Protein AF-A0A7Y2HSS9-F1 (afdb_monomer_lite)

Radius of gyration: 22.33 Å; chains: 1; bounding box: 52×32×42 Å

Secondary structure (DSSP, 8-state):
-----TT--SPPPPPHHHHHHHHHHHH-----HHHHHHHHHHHHHHHHHHHHHTT-HHHHTT-S-SSTT--

pLDDT: mean 92.55, std 10.62, range [45.0, 98.81]

Structure (mmCIF, N/CA/C/O backbone):
data_AF-A0A7Y2HSS9-F1
#
_entry.id   AF-A0A7Y2HSS9-F1
#
loop_
_atom_site.group_PDB
_atom_site.id
_atom_site.type_symbol
_atom_site.label_atom_id
_atom_site.label_alt_id
_atom_site.label_comp_id
_atom_site.label_asym_id
_atom_site.label_entity_id
_atom_site.label_seq_id
_atom_site.pdbx_PDB_ins_code
_atom_site.Cartn_x
_atom_site.Cartn_y
_atom_site.Cartn_z
_atom_site.occupancy
_atom_site.B_iso_or_equiv
_atom_site.auth_seq_id
_atom_site.auth_comp_id
_atom_site.auth_asym_id
_atom_site.auth_atom_id
_atom_site.pdbx_PDB_model_num
ATOM 1 N N . MET A 1 1 ? 25.295 -16.196 -19.439 1.00 45.00 1 MET A N 1
ATOM 2 C CA . MET A 1 1 ? 26.143 -15.794 -18.295 1.00 45.00 1 MET A CA 1
ATOM 3 C C . MET A 1 1 ? 26.908 -14.556 -18.718 1.00 45.00 1 MET A C 1
ATOM 5 O O . MET A 1 1 ? 27.682 -14.638 -19.664 1.00 45.00 1 MET A O 1
ATOM 9 N N . SER A 1 2 ? 26.601 -13.407 -18.123 1.00 61.72 2 SER A N 1
ATOM 10 C CA . SER A 1 2 ? 27.272 -12.140 -18.412 1.00 61.72 2 SER A CA 1
ATOM 11 C C . SER A 1 2 ? 28.724 -12.204 -17.929 1.00 61.72 2 SER A C 1
ATOM 13 O O . SER A 1 2 ? 28.991 -12.475 -16.761 1.00 61.72 2 SER A O 1
ATOM 15 N N . ASN A 1 3 ? 29.674 -11.980 -18.839 1.00 67.38 3 ASN A N 1
ATOM 16 C CA . ASN A 1 3 ? 31.067 -11.732 -18.476 1.00 67.38 3 ASN A CA 1
ATOM 17 C C . ASN A 1 3 ? 31.156 -10.302 -17.938 1.00 67.38 3 ASN A C 1
ATOM 19 O O . ASN A 1 3 ? 31.274 -9.351 -18.708 1.00 67.38 3 ASN A O 1
ATOM 23 N N . VAL A 1 4 ? 31.035 -10.152 -16.621 1.00 70.81 4 VAL A N 1
ATOM 24 C CA . VAL A 1 4 ? 31.256 -8.869 -15.950 1.00 70.81 4 VAL A CA 1
ATOM 25 C C . VAL A 1 4 ? 32.756 -8.579 -15.972 1.00 70.81 4 VAL A C 1
ATOM 27 O O . VAL A 1 4 ? 33.539 -9.277 -15.328 1.00 70.81 4 VAL A O 1
ATOM 30 N N . ASP A 1 5 ? 33.166 -7.558 -16.724 1.00 78.44 5 ASP A N 1
ATOM 31 C CA . ASP A 1 5 ? 34.533 -7.045 -16.662 1.00 78.44 5 ASP A CA 1
ATOM 32 C C . ASP A 1 5 ? 34.724 -6.272 -15.352 1.00 78.44 5 ASP A C 1
ATOM 34 O O . ASP A 1 5 ? 34.351 -5.105 -15.231 1.00 78.44 5 ASP A O 1
ATOM 38 N N . ILE A 1 6 ? 35.329 -6.938 -14.368 1.00 77.00 6 ILE A N 1
ATOM 39 C CA . ILE A 1 6 ? 35.603 -6.389 -13.033 1.00 77.00 6 ILE A CA 1
ATOM 40 C C . ILE A 1 6 ? 36.552 -5.177 -13.041 1.00 77.00 6 ILE A C 1
ATOM 42 O O . ILE A 1 6 ? 36.741 -4.553 -12.000 1.00 77.00 6 ILE A O 1
ATOM 46 N N . ARG A 1 7 ? 37.191 -4.859 -14.177 1.00 83.69 7 ARG A N 1
ATOM 47 C CA . ARG A 1 7 ? 38.081 -3.696 -14.338 1.00 83.69 7 ARG A CA 1
ATOM 48 C C . ARG A 1 7 ? 37.406 -2.524 -15.048 1.00 83.69 7 ARG A C 1
AT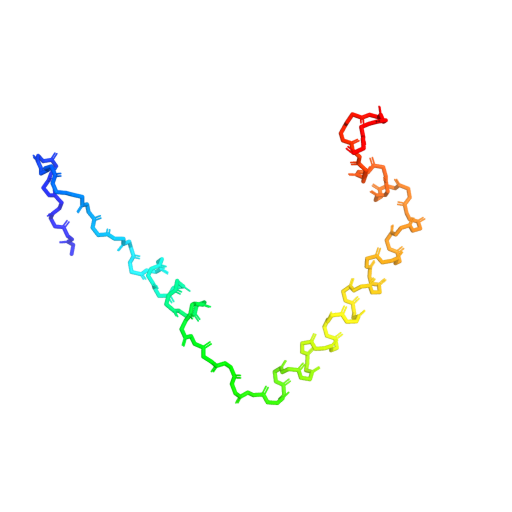OM 50 O O . ARG A 1 7 ? 38.028 -1.475 -15.206 1.00 83.69 7 ARG A O 1
ATOM 57 N N . SER A 1 8 ? 36.156 -2.684 -15.472 1.00 83.00 8 SER A N 1
ATOM 58 C CA . SER A 1 8 ? 35.403 -1.633 -16.143 1.00 83.00 8 SER A CA 1
ATOM 59 C C . SER A 1 8 ? 34.926 -0.569 -15.151 1.00 83.00 8 SER A C 1
ATOM 61 O O . SER A 1 8 ? 34.317 -0.879 -14.131 1.00 83.00 8 SER A O 1
ATOM 63 N N 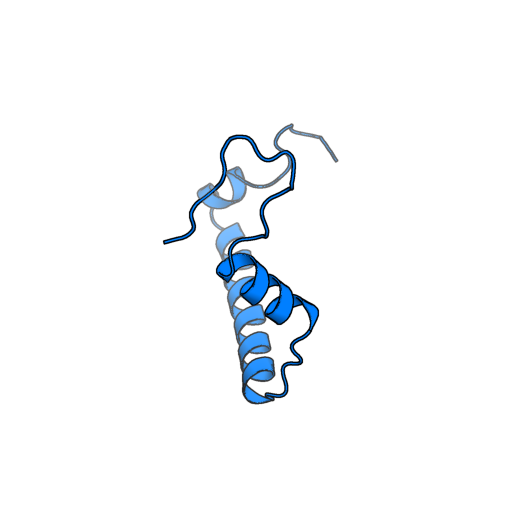. ALA A 1 9 ? 35.147 0.705 -15.482 1.00 86.75 9 ALA A N 1
ATOM 64 C CA . ALA A 1 9 ? 34.542 1.841 -14.779 1.00 86.75 9 ALA A CA 1
ATOM 65 C C . ALA A 1 9 ? 33.123 2.166 -15.293 1.00 86.75 9 ALA A C 1
ATOM 67 O O . ALA A 1 9 ? 32.480 3.096 -14.802 1.00 86.75 9 ALA A O 1
ATOM 68 N N . LYS A 1 10 ? 32.630 1.433 -16.304 1.00 86.12 10 LYS A N 1
ATOM 69 C CA . LYS A 1 10 ? 31.265 1.592 -16.810 1.00 86.12 10 LYS A CA 1
ATOM 70 C C . LYS A 1 10 ? 30.296 1.030 -15.774 1.00 86.12 10 LYS A C 1
ATOM 72 O O . LYS A 1 10 ? 30.406 -0.131 -15.386 1.00 86.12 10 LYS A O 1
ATOM 77 N N . ARG A 1 11 ? 29.324 1.845 -15.362 1.00 84.69 11 ARG A N 1
ATOM 78 C CA . ARG A 1 11 ? 28.224 1.399 -14.503 1.00 84.69 11 ARG A CA 1
ATOM 79 C C . ARG A 1 11 ? 27.492 0.232 -15.178 1.00 84.69 11 ARG A C 1
ATOM 81 O O . ARG A 1 11 ? 27.166 0.327 -16.360 1.00 84.69 11 ARG A O 1
ATOM 88 N N . ALA A 1 12 ? 27.262 -0.842 -14.428 1.00 87.75 12 ALA A N 1
ATOM 89 C CA . ALA A 1 12 ? 26.428 -1.945 -14.885 1.00 87.75 12 ALA A CA 1
ATOM 90 C C . ALA A 1 12 ? 24.977 -1.478 -15.051 1.00 87.75 12 ALA A C 1
ATOM 92 O O . ALA A 1 12 ? 24.499 -0.635 -14.285 1.00 87.75 12 ALA A O 1
ATOM 93 N N . ASP A 1 13 ? 24.298 -2.034 -16.046 1.00 91.94 13 ASP A N 1
ATOM 94 C CA . ASP A 1 13 ? 22.866 -1.827 -16.212 1.00 91.94 13 ASP A CA 1
ATOM 95 C C . ASP A 1 13 ? 22.105 -2.464 -15.034 1.00 91.94 13 ASP A C 1
ATOM 97 O O . ASP A 1 13 ? 22.640 -3.317 -14.318 1.00 91.94 13 ASP A O 1
ATOM 101 N N . TRP A 1 14 ? 20.873 -2.014 -14.797 1.00 95.94 14 TRP A N 1
ATOM 102 C CA . TRP A 1 14 ? 20.024 -2.587 -13.753 1.00 95.94 14 TRP A CA 1
ATOM 103 C C . TRP A 1 14 ? 19.605 -4.015 -14.106 1.00 95.94 14 TRP A C 1
ATOM 105 O O . TRP A 1 14 ? 19.450 -4.354 -15.280 1.00 95.94 14 TRP A O 1
ATOM 115 N N . ASP A 1 15 ? 19.380 -4.840 -13.083 1.00 96.38 15 ASP A N 1
ATOM 116 C CA . ASP A 1 15 ? 18.798 -6.165 -13.280 1.00 96.38 15 ASP A CA 1
ATOM 117 C C . ASP A 1 15 ? 17.428 -6.040 -13.949 1.00 96.38 15 ASP A C 1
ATOM 119 O O . ASP A 1 15 ? 16.609 -5.211 -13.547 1.00 96.38 15 ASP A O 1
ATOM 123 N N . GLN A 1 16 ? 17.156 -6.900 -14.932 1.00 97.06 16 GLN A N 1
ATOM 124 C CA . GLN A 1 16 ? 15.934 -6.805 -15.734 1.00 97.06 16 GLN A CA 1
ATOM 125 C C . GLN A 1 16 ? 14.662 -6.836 -14.875 1.00 97.06 16 GLN A C 1
ATOM 127 O O . GLN A 1 16 ? 13.742 -6.077 -15.133 1.00 97.06 16 GLN A O 1
ATOM 132 N N . ALA A 1 17 ? 14.639 -7.618 -13.792 1.00 98.00 17 ALA A N 1
ATOM 133 C CA . ALA A 1 17 ? 13.493 -7.660 -12.882 1.00 98.00 17 ALA A CA 1
ATOM 134 C C . ALA A 1 17 ? 13.190 -6.299 -12.224 1.00 98.00 17 ALA A C 1
ATOM 136 O O . ALA A 1 17 ? 12.032 -5.991 -11.960 1.00 98.00 17 ALA A O 1
ATOM 137 N N . LEU A 1 18 ? 14.214 -5.480 -11.954 1.00 98.25 18 LEU A N 1
ATOM 138 C CA . LEU A 1 18 ? 14.021 -4.130 -11.418 1.00 98.25 18 LEU A CA 1
ATOM 139 C C . LEU A 1 18 ? 13.487 -3.177 -12.488 1.00 98.25 18 LEU A C 1
ATOM 141 O O . LEU A 1 18 ? 12.647 -2.338 -12.177 1.00 98.25 18 LEU A O 1
ATOM 145 N N . VAL A 1 19 ? 13.968 -3.325 -13.724 1.00 98.19 19 VAL A N 1
ATOM 146 C CA . VAL A 1 19 ? 13.481 -2.562 -14.880 1.00 98.19 19 VAL A CA 1
ATOM 147 C C . VAL A 1 19 ? 12.011 -2.888 -15.137 1.00 98.19 19 VAL A C 1
ATOM 149 O O . VAL A 1 19 ? 11.195 -1.979 -15.148 1.00 98.19 19 VAL A O 1
ATOM 152 N N . ASP A 1 20 ? 11.646 -4.169 -15.206 1.00 98.56 20 ASP A N 1
ATOM 153 C CA . ASP A 1 20 ? 10.273 -4.603 -15.490 1.00 98.56 20 ASP A CA 1
ATOM 154 C C . ASP A 1 20 ? 9.271 -4.101 -14.433 1.00 98.56 20 ASP A C 1
ATOM 156 O O . ASP A 1 20 ? 8.160 -3.689 -14.766 1.00 98.56 20 ASP A O 1
ATOM 160 N N . ILE A 1 21 ? 9.659 -4.107 -13.149 1.00 98.56 21 ILE A N 1
ATOM 161 C CA . ILE A 1 21 ? 8.831 -3.546 -12.071 1.00 98.56 21 ILE A CA 1
ATOM 162 C C . ILE A 1 21 ? 8.688 -2.031 -12.238 1.00 98.56 21 ILE A C 1
ATOM 164 O O . ILE A 1 21 ? 7.584 -1.511 -12.089 1.00 98.56 21 ILE A O 1
ATOM 168 N N . ALA A 1 22 ? 9.787 -1.323 -12.512 1.00 98.50 22 ALA A N 1
ATOM 169 C CA . ALA A 1 22 ? 9.767 0.127 -12.658 1.00 98.50 22 ALA A CA 1
ATOM 170 C C . ALA A 1 22 ? 8.907 0.560 -13.852 1.00 98.50 22 ALA A C 1
ATOM 172 O O . ALA A 1 22 ? 8.049 1.423 -13.687 1.00 98.50 22 ALA A O 1
ATOM 173 N N . ASP A 1 23 ? 9.086 -0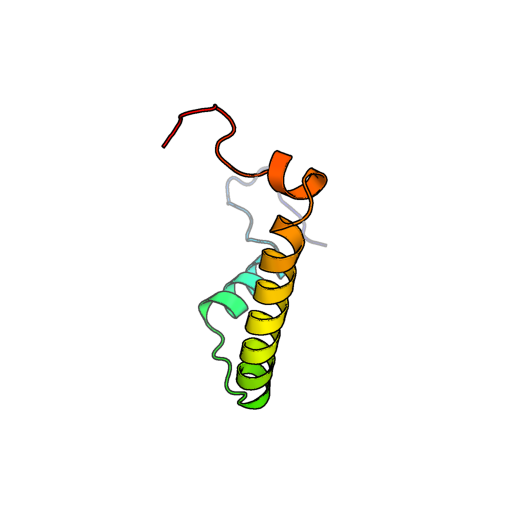.081 -15.004 1.00 98.62 23 ASP A N 1
ATOM 174 C CA . ASP A 1 23 ? 8.334 0.210 -16.224 1.00 98.62 23 ASP A CA 1
ATOM 175 C C . ASP A 1 23 ? 6.835 -0.075 -16.015 1.00 98.62 23 ASP A C 1
ATOM 177 O O . ASP A 1 23 ? 5.991 0.748 -16.359 1.00 98.62 23 ASP A O 1
ATOM 181 N N . TYR A 1 24 ? 6.476 -1.185 -15.354 1.00 98.50 24 TYR A N 1
ATOM 182 C CA . TYR A 1 24 ? 5.077 -1.464 -15.008 1.00 98.50 24 TYR A CA 1
ATOM 183 C C . TYR A 1 24 ? 4.481 -0.403 -14.073 1.00 98.50 24 TYR A C 1
ATOM 185 O O . TYR A 1 24 ? 3.371 0.063 -14.298 1.00 98.50 24 TYR A O 1
ATOM 193 N N . VAL A 1 25 ? 5.195 -0.006 -13.016 1.00 98.25 25 VAL A N 1
ATOM 194 C CA . VAL A 1 25 ? 4.673 0.969 -12.043 1.00 98.25 25 VAL A CA 1
ATOM 195 C C . VAL A 1 25 ? 4.532 2.367 -12.651 1.00 98.25 25 VAL A C 1
ATOM 197 O O . VAL A 1 25 ? 3.605 3.090 -12.285 1.00 98.25 25 VAL A O 1
ATOM 200 N N . CYS A 1 26 ? 5.453 2.764 -13.529 1.00 98.38 26 CYS A N 1
ATOM 201 C CA . CYS A 1 26 ? 5.498 4.116 -14.080 1.00 98.38 26 CYS A CA 1
ATOM 202 C C . CYS A 1 26 ? 4.618 4.303 -15.318 1.00 98.38 26 CYS A C 1
ATOM 204 O O . CYS A 1 26 ? 4.038 5.377 -15.467 1.00 98.38 26 CYS A O 1
ATOM 206 N N . ASP A 1 27 ? 4.527 3.291 -16.186 1.00 98.44 27 ASP A N 1
ATOM 207 C CA . ASP A 1 27 ? 4.014 3.477 -17.547 1.00 98.44 27 ASP A CA 1
ATOM 208 C C . ASP A 1 27 ? 2.776 2.628 -17.866 1.00 98.44 27 ASP A C 1
ATOM 210 O O . ASP A 1 27 ? 2.155 2.822 -18.913 1.00 98.44 27 ASP A O 1
ATOM 214 N N . TYR A 1 28 ? 2.402 1.670 -17.011 1.00 98.25 28 TYR A N 1
ATOM 215 C CA . TYR A 1 28 ? 1.243 0.820 -17.275 1.00 98.25 28 TYR A CA 1
ATOM 216 C C . TYR A 1 28 ? -0.067 1.458 -16.804 1.00 98.25 28 TYR A C 1
ATOM 218 O O . TYR A 1 28 ? -0.275 1.690 -15.612 1.00 98.25 28 TYR A O 1
ATOM 226 N N . ASP A 1 29 ? -1.001 1.630 -17.738 1.00 98.06 29 ASP A N 1
ATOM 227 C CA . ASP A 1 29 ? -2.367 2.050 -17.444 1.00 98.06 29 ASP A CA 1
ATOM 228 C C . ASP A 1 29 ? -3.276 0.837 -17.194 1.00 98.06 29 ASP A C 1
ATOM 230 O O . ASP A 1 29 ? -3.477 -0.020 -18.060 1.00 98.06 29 ASP A O 1
ATOM 234 N N . ILE A 1 30 ? -3.866 0.777 -15.999 1.00 97.94 30 ILE A N 1
ATOM 235 C CA . ILE A 1 30 ? -4.854 -0.249 -15.646 1.00 97.94 30 ILE A CA 1
ATOM 236 C C . ILE A 1 30 ? -6.220 0.155 -16.221 1.00 97.94 30 ILE A C 1
ATOM 238 O O . ILE A 1 30 ? -6.824 1.115 -15.752 1.00 97.94 30 ILE A O 1
ATOM 242 N N . ASP A 1 31 ? -6.747 -0.627 -17.167 1.00 97.94 31 ASP A N 1
ATOM 243 C CA . ASP A 1 31 ? -8.090 -0.457 -17.750 1.00 97.94 31 ASP A CA 1
ATOM 244 C C . ASP A 1 31 ? -8.982 -1.675 -17.444 1.00 97.94 31 ASP A C 1
ATOM 246 O O . ASP A 1 31 ? -9.296 -2.503 -18.299 1.00 97.94 31 ASP A O 1
ATOM 250 N N . SER A 1 32 ? -9.308 -1.860 -16.162 1.00 98.38 32 SER A N 1
ATOM 251 C CA . SER A 1 32 ? -10.162 -2.957 -15.693 1.00 98.38 32 SER A CA 1
ATOM 252 C C . SER A 1 32 ? -11.108 -2.470 -14.605 1.00 98.38 32 SER A C 1
ATOM 254 O O . SER A 1 32 ? -10.705 -2.248 -13.461 1.00 98.38 32 SER A O 1
ATOM 256 N N . GLU A 1 33 ? -12.388 -2.339 -14.956 1.00 98.56 33 GLU A N 1
ATOM 257 C CA . GLU A 1 33 ? -13.448 -1.936 -14.025 1.00 98.56 33 GLU A CA 1
ATOM 258 C C . GLU A 1 33 ? -13.516 -2.875 -12.813 1.00 98.56 33 GLU A C 1
ATOM 260 O O . GLU A 1 33 ? -13.505 -2.417 -11.672 1.00 98.56 33 GLU A O 1
ATOM 265 N N . LEU A 1 34 ? -13.456 -4.190 -13.052 1.00 98.75 34 LEU A N 1
ATOM 266 C CA . LEU A 1 34 ? -13.457 -5.198 -11.991 1.00 98.75 34 LEU A CA 1
ATOM 267 C C . LEU A 1 34 ? -12.263 -5.038 -11.036 1.00 98.75 34 LEU A C 1
ATOM 269 O O . LEU A 1 34 ? -12.408 -5.257 -9.830 1.00 98.75 34 LEU A O 1
ATOM 273 N N . ALA A 1 35 ? -11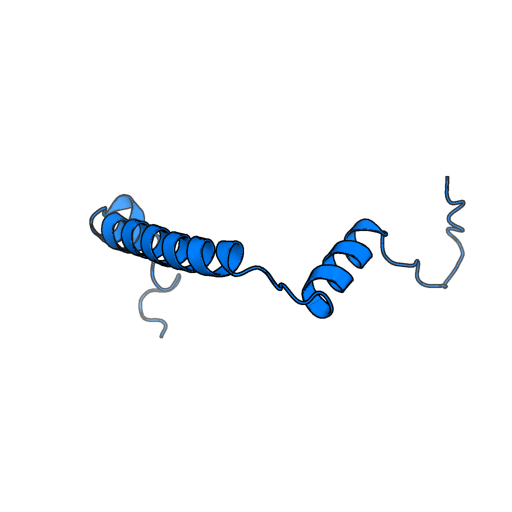.085 -4.661 -11.549 1.00 98.69 35 ALA A N 1
ATOM 274 C CA . ALA A 1 35 ? -9.913 -4.434 -10.708 1.00 98.69 35 ALA A CA 1
ATOM 275 C C . ALA A 1 35 ? -10.125 -3.235 -9.773 1.00 98.69 35 ALA A C 1
ATOM 277 O O . ALA A 1 35 ? -9.842 -3.343 -8.581 1.00 98.69 35 ALA A O 1
ATOM 278 N N . PHE A 1 36 ? -10.672 -2.126 -10.280 1.00 98.81 36 PHE A N 1
ATOM 279 C CA . PHE A 1 36 ? -10.962 -0.943 -9.465 1.00 98.81 36 PHE A CA 1
ATOM 280 C C . PHE A 1 36 ? -12.102 -1.166 -8.469 1.00 98.81 36 PHE A C 1
ATOM 282 O O . PHE A 1 36 ? -11.980 -0.766 -7.311 1.00 98.81 36 PHE A O 1
ATOM 289 N N . GLU A 1 37 ? -13.175 -1.843 -8.877 1.00 98.81 37 GLU A N 1
ATOM 290 C CA . GLU A 1 37 ? -14.280 -2.202 -7.985 1.00 98.81 37 GLU A CA 1
ATOM 291 C C . GLU A 1 37 ? -13.781 -3.088 -6.834 1.00 98.81 37 GLU A C 1
ATOM 293 O O . GLU A 1 37 ? -14.017 -2.806 -5.657 1.00 98.81 37 GLU A O 1
ATOM 298 N N . THR A 1 38 ? -12.995 -4.117 -7.151 1.00 98.69 38 THR A N 1
ATOM 299 C CA . THR A 1 38 ? -12.436 -5.011 -6.130 1.00 98.69 38 THR A CA 1
ATOM 300 C C . THR A 1 38 ? -11.421 -4.289 -5.239 1.00 98.69 38 THR A C 1
ATOM 302 O O . THR A 1 38 ? -11.412 -4.504 -4.027 1.00 98.69 38 THR A O 1
ATOM 305 N N . ALA A 1 39 ? -10.593 -3.396 -5.794 1.00 98.75 39 ALA A N 1
ATOM 306 C CA . ALA A 1 39 ? -9.664 -2.578 -5.015 1.00 98.75 39 ALA A CA 1
ATOM 307 C C . ALA A 1 39 ? -10.398 -1.647 -4.036 1.00 98.75 39 ALA A C 1
ATOM 309 O O . ALA A 1 39 ? -9.947 -1.471 -2.904 1.00 98.75 39 ALA A O 1
ATOM 310 N N . HIS A 1 40 ? -11.555 -1.105 -4.429 1.00 98.69 40 HIS A N 1
ATOM 311 C CA . HIS A 1 40 ? -12.406 -0.316 -3.541 1.00 98.69 40 HIS A CA 1
AT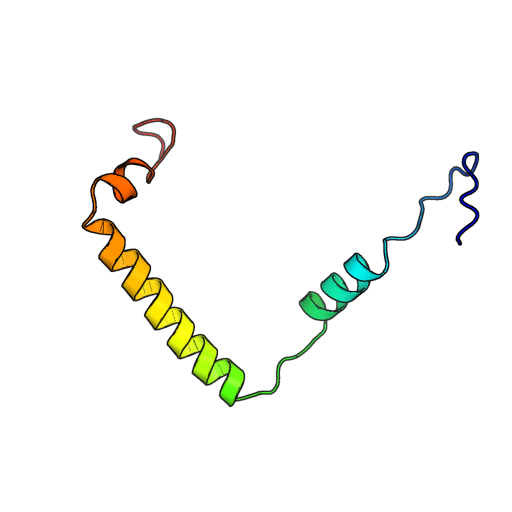OM 312 C C . HIS A 1 40 ? -12.918 -1.147 -2.356 1.00 98.69 40 HIS A C 1
ATOM 314 O O . HIS A 1 40 ? -12.823 -0.711 -1.206 1.00 98.69 40 HIS A O 1
ATOM 320 N N . TYR A 1 41 ? -13.388 -2.372 -2.605 1.00 98.81 41 TYR A N 1
ATOM 321 C CA . TYR A 1 41 ? -13.782 -3.286 -1.530 1.00 98.81 41 TYR A CA 1
ATOM 322 C C . TYR A 1 41 ? -12.604 -3.686 -0.634 1.00 98.81 41 TYR A C 1
ATOM 324 O O . TYR A 1 41 ? -12.737 -3.676 0.589 1.00 98.81 41 TYR A O 1
ATOM 332 N N . CYS A 1 42 ? -11.435 -3.955 -1.218 1.00 98.75 42 CYS A N 1
ATOM 333 C CA . CYS A 1 42 ? -10.211 -4.272 -0.481 1.00 98.75 42 CYS A CA 1
ATOM 334 C C . CYS A 1 42 ? -9.772 -3.117 0.438 1.00 98.75 42 CYS A C 1
ATOM 336 O O . CYS A 1 42 ? -9.365 -3.345 1.579 1.00 98.75 42 CYS A O 1
ATOM 338 N N . LEU A 1 43 ? -9.914 -1.866 -0.015 1.00 98.81 43 LEU A N 1
ATOM 339 C CA . LEU A 1 43 ? -9.652 -0.686 0.810 1.00 98.81 43 LEU A CA 1
ATOM 340 C C . LEU A 1 43 ? -10.582 -0.640 2.029 1.00 98.81 43 LEU A C 1
ATOM 342 O O . LEU A 1 43 ? -10.112 -0.418 3.146 1.00 98.81 43 LEU A O 1
ATOM 346 N N . MET A 1 44 ? -11.886 -0.853 1.827 1.00 98.81 44 MET A N 1
ATOM 347 C CA . MET A 1 44 ? -12.856 -0.850 2.927 1.00 98.81 44 MET A CA 1
ATOM 348 C C . MET A 1 44 ? -12.570 -1.956 3.947 1.00 98.81 44 MET A C 1
ATOM 350 O O . MET A 1 44 ? -12.587 -1.685 5.147 1.00 98.81 44 MET A O 1
ATOM 354 N N . ASP A 1 45 ? -12.253 -3.165 3.481 1.00 98.81 45 ASP A N 1
ATOM 355 C CA . ASP A 1 45 ? -11.867 -4.294 4.335 1.00 98.81 45 ASP A CA 1
ATOM 356 C C . ASP A 1 45 ? -10.609 -3.978 5.161 1.00 98.81 45 ASP A C 1
ATOM 358 O O . ASP A 1 45 ? -10.613 -4.074 6.390 1.00 98.81 45 ASP A O 1
ATOM 362 N N . THR A 1 46 ? -9.565 -3.463 4.506 1.00 98.75 46 THR A N 1
ATOM 363 C CA . THR A 1 46 ? -8.294 -3.119 5.160 1.00 98.75 46 THR A CA 1
ATOM 364 C C . THR A 1 46 ? -8.481 -2.054 6.243 1.00 98.75 46 THR A C 1
ATOM 366 O O . THR A 1 46 ? -7.933 -2.178 7.343 1.00 98.75 46 THR A O 1
ATOM 369 N N . LEU A 1 47 ? -9.273 -1.012 5.964 1.00 98.75 47 LEU A N 1
ATOM 370 C CA . LEU A 1 47 ? -9.583 0.030 6.946 1.00 98.75 47 LEU A CA 1
ATOM 371 C C . LEU A 1 47 ? -10.384 -0.527 8.125 1.00 98.75 47 LEU A C 1
ATOM 373 O O . LEU A 1 47 ? -10.063 -0.215 9.270 1.00 98.75 47 LEU A O 1
ATOM 377 N N . ALA A 1 48 ? -11.385 -1.374 7.868 1.00 98.69 48 ALA A N 1
ATOM 378 C CA . ALA A 1 48 ? -12.180 -1.997 8.921 1.00 98.69 48 ALA A CA 1
ATOM 379 C C . ALA A 1 48 ? -11.311 -2.859 9.850 1.00 98.69 48 ALA A C 1
ATOM 381 O O . ALA A 1 48 ? -11.386 -2.706 11.071 1.00 98.69 48 ALA A O 1
ATOM 382 N N . CYS A 1 49 ? -10.424 -3.691 9.290 1.00 98.56 49 CYS A N 1
ATOM 383 C CA . CYS A 1 49 ? -9.454 -4.457 10.072 1.00 98.56 49 CYS A CA 1
ATOM 384 C C . CYS A 1 49 ? -8.531 -3.547 10.894 1.00 98.56 49 CYS A C 1
ATOM 386 O O . CYS A 1 49 ? -8.300 -3.811 12.076 1.00 98.56 49 CYS A O 1
ATOM 388 N N . GLY A 1 50 ? -8.034 -2.460 10.294 1.00 98.31 50 GLY A N 1
ATOM 389 C CA . GLY A 1 50 ? -7.201 -1.471 10.976 1.00 98.31 50 GLY A CA 1
ATOM 390 C C . GLY A 1 50 ? -7.912 -0.812 12.159 1.00 98.31 50 GLY A C 1
ATOM 391 O O . GLY A 1 50 ? -7.336 -0.722 13.241 1.00 98.31 50 GLY A O 1
ATOM 392 N N . PHE A 1 51 ? -9.173 -0.403 11.992 1.00 98.56 51 PHE A N 1
ATOM 393 C CA . PHE A 1 51 ? -9.966 0.199 13.067 1.00 98.56 51 PHE A CA 1
ATOM 394 C C . PHE A 1 51 ? -10.291 -0.797 14.175 1.00 98.56 51 PHE A C 1
ATOM 396 O O . PHE A 1 51 ? -10.122 -0.471 15.346 1.00 98.56 51 PHE A O 1
ATOM 403 N N . GLN A 1 52 ? -10.680 -2.023 13.827 1.00 98.50 52 GLN A N 1
ATOM 404 C CA . GLN A 1 52 ? -10.950 -3.070 14.810 1.00 98.50 52 GLN A CA 1
ATOM 405 C C . GLN A 1 52 ? -9.703 -3.416 15.640 1.00 98.50 52 GLN A C 1
ATOM 407 O O . GLN A 1 52 ? -9.806 -3.710 16.830 1.00 98.50 52 GLN A O 1
ATOM 412 N N . ALA A 1 53 ? -8.507 -3.358 15.048 1.00 98.56 53 ALA A N 1
ATOM 413 C CA . ALA A 1 53 ? -7.261 -3.610 15.767 1.00 98.56 53 ALA A CA 1
ATOM 414 C C . ALA A 1 53 ? -6.971 -2.570 16.871 1.00 98.56 53 ALA A C 1
ATOM 416 O O . ALA A 1 53 ? -6.241 -2.880 17.816 1.00 98.56 53 ALA A O 1
ATOM 417 N N . LEU A 1 54 ? -7.565 -1.369 16.807 1.00 98.19 54 LEU A N 1
ATOM 418 C CA . LEU A 1 54 ? -7.379 -0.319 17.818 1.00 98.19 54 LEU A CA 1
ATOM 419 C C . LEU A 1 54 ? -7.987 -0.676 19.182 1.00 98.19 54 LEU A C 1
ATOM 421 O O . LEU A 1 54 ? -7.541 -0.147 20.200 1.00 98.19 54 LEU A O 1
ATOM 425 N N . ASP A 1 55 ? -8.924 -1.624 19.230 1.00 98.31 55 ASP A N 1
ATOM 426 C CA . ASP A 1 55 ? -9.496 -2.125 20.485 1.00 98.31 55 ASP A CA 1
ATOM 427 C C . ASP A 1 55 ? -8.524 -3.029 21.269 1.00 98.31 55 ASP A C 1
ATOM 429 O O . ASP A 1 55 ? -8.783 -3.386 22.420 1.00 98.31 55 ASP A O 1
ATOM 433 N N . TYR A 1 56 ? -7.383 -3.403 20.675 1.00 98.31 56 TYR A N 1
ATOM 434 C CA . TYR A 1 56 ? -6.417 -4.325 21.265 1.00 98.31 56 TYR A CA 1
ATOM 435 C C . TYR A 1 56 ? -5.197 -3.564 21.808 1.00 98.31 56 TYR A C 1
ATOM 437 O O . TYR A 1 56 ? -4.362 -3.107 21.022 1.00 98.31 56 TYR A O 1
ATOM 445 N N . PRO A 1 57 ? -4.978 -3.515 23.142 1.00 97.56 57 PRO A N 1
ATOM 446 C CA . PRO A 1 57 ? -3.826 -2.823 23.735 1.00 97.56 57 PRO A CA 1
ATOM 447 C C . PRO A 1 57 ? -2.467 -3.338 23.244 1.00 97.56 57 PRO A C 1
ATOM 449 O O . PRO A 1 57 ? -1.475 -2.612 23.219 1.00 97.56 57 PRO A O 1
ATOM 452 N N . ALA A 1 58 ? -2.404 -4.610 22.838 1.00 98.00 58 ALA A N 1
ATOM 453 C CA . ALA A 1 58 ? -1.204 -5.194 22.253 1.00 98.00 58 ALA A CA 1
ATOM 454 C C . ALA A 1 58 ? -0.843 -4.587 20.886 1.00 98.00 58 ALA A C 1
ATOM 456 O O . ALA A 1 58 ? 0.343 -4.538 20.565 1.00 98.00 58 ALA A O 1
ATOM 457 N N . CYS A 1 59 ? -1.834 -4.128 20.115 1.00 97.88 59 CYS A N 1
ATOM 458 C CA . CYS A 1 59 ? -1.638 -3.406 18.862 1.00 97.88 59 CYS A CA 1
ATOM 459 C C . CYS A 1 59 ? -1.299 -1.938 19.144 1.00 97.88 59 CYS A C 1
ATOM 461 O O . CYS A 1 59 ? -0.241 -1.458 18.739 1.00 97.88 59 CYS A O 1
ATOM 463 N N . THR A 1 60 ? -2.138 -1.239 19.914 1.00 96.25 60 THR A N 1
ATOM 464 C CA . THR A 1 60 ? -2.004 0.215 20.105 1.00 96.25 60 THR A CA 1
ATOM 465 C C . THR A 1 60 ? -0.739 0.631 20.850 1.00 96.25 60 THR A C 1
ATOM 467 O O . THR A 1 60 ? -0.232 1.721 20.600 1.00 96.25 60 THR A O 1
ATOM 470 N N . LYS A 1 61 ? -0.146 -0.241 21.679 1.00 94.69 61 LYS A N 1
ATOM 471 C CA . LYS A 1 61 ? 1.156 0.032 22.320 1.00 94.69 61 LYS A CA 1
ATOM 472 C C . LYS A 1 61 ? 2.328 0.203 21.338 1.00 94.69 61 LYS A C 1
ATOM 474 O O . LYS A 1 61 ? 3.388 0.648 21.763 1.00 94.69 61 LYS A O 1
ATOM 479 N N . LEU A 1 62 ? 2.180 -0.226 20.080 1.00 95.25 62 LEU A N 1
ATOM 480 C CA . LEU A 1 62 ? 3.203 -0.111 19.029 1.00 95.25 62 LEU A CA 1
ATOM 481 C C . LEU A 1 62 ? 3.015 1.137 18.153 1.00 95.25 62 LEU A C 1
ATOM 483 O O . LEU A 1 62 ? 3.817 1.377 17.254 1.00 95.25 62 LEU A O 1
ATOM 487 N N . MET A 1 63 ? 1.944 1.893 18.385 1.00 92.88 63 MET A N 1
ATOM 488 C CA . MET A 1 63 ? 1.560 3.046 17.580 1.00 92.88 63 MET A CA 1
ATOM 489 C C . MET A 1 63 ? 2.037 4.348 18.233 1.00 92.88 63 MET A C 1
ATOM 491 O O . MET A 1 63 ? 2.409 4.383 19.406 1.00 92.88 63 MET A O 1
ATOM 495 N N . GLY A 1 64 ? 1.966 5.443 17.477 1.00 90.31 64 GLY A N 1
ATOM 496 C CA . GLY A 1 64 ? 2.400 6.759 17.936 1.00 90.31 64 GLY A CA 1
ATOM 497 C C . GLY A 1 64 ? 3.909 6.981 17.784 1.00 90.31 64 GLY A C 1
ATOM 498 O O . GLY A 1 64 ? 4.621 6.143 17.225 1.00 90.31 64 GLY A O 1
ATOM 499 N N . PRO A 1 65 ? 4.410 8.145 18.217 1.00 92.31 65 PRO A N 1
ATOM 500 C CA . PRO A 1 65 ? 5.813 8.490 18.056 1.00 92.31 65 PRO A CA 1
ATOM 501 C C . PRO A 1 65 ? 6.707 7.607 18.935 1.00 92.31 65 PRO A C 1
ATOM 503 O O . PRO A 1 65 ? 6.387 7.326 20.089 1.00 92.31 65 PRO A O 1
ATOM 506 N N . VAL A 1 66 ? 7.882 7.242 18.409 1.00 89.88 66 VAL A N 1
ATOM 507 C CA . VAL A 1 66 ? 8.912 6.496 19.162 1.00 89.88 66 VAL A CA 1
ATOM 508 C C . VAL A 1 66 ? 9.332 7.257 20.427 1.00 89.88 66 VAL A C 1
ATOM 510 O O . VAL A 1 66 ? 9.629 6.647 21.452 1.00 89.88 66 VAL A O 1
ATOM 513 N N . VAL A 1 67 ? 9.338 8.593 20.362 1.00 89.94 67 VAL A N 1
ATOM 514 C CA . VAL A 1 67 ? 9.593 9.478 21.503 1.00 89.94 67 VAL A CA 1
ATOM 515 C C . VAL A 1 67 ? 8.263 10.067 21.988 1.00 89.94 67 VAL A C 1
ATOM 517 O O . VAL A 1 67 ? 7.634 10.815 21.234 1.00 89.94 67 VAL A O 1
ATOM 520 N N . PRO A 1 68 ? 7.829 9.786 23.234 1.00 81.44 68 PRO A N 1
ATOM 521 C CA . PRO A 1 68 ? 6.604 10.362 23.782 1.00 81.44 68 PRO A CA 1
ATOM 522 C C . PRO A 1 68 ? 6.616 11.896 23.721 1.00 81.44 68 PRO A C 1
ATOM 524 O O . PRO A 1 68 ? 7.541 12.532 24.221 1.00 81.44 68 PRO A O 1
ATOM 527 N N . GLY A 1 69 ? 5.581 12.487 23.118 1.00 79.88 69 GLY A N 1
ATOM 528 C CA . GLY A 1 69 ? 5.427 13.941 22.990 1.00 79.88 69 GLY A CA 1
ATOM 529 C C . GLY A 1 69 ? 6.075 14.581 21.755 1.00 79.88 69 GLY A C 1
ATOM 530 O O . GLY A 1 69 ? 5.968 15.795 21.603 1.00 79.88 69 GLY A O 1
ATOM 531 N N . ALA A 1 70 ? 6.711 13.809 20.867 1.00 77.31 70 ALA A N 1
ATOM 532 C CA . ALA A 1 70 ? 7.089 14.310 19.546 1.00 77.31 70 ALA A CA 1
ATOM 533 C C . ALA A 1 70 ? 5.832 14.459 18.666 1.00 77.31 70 ALA A C 1
ATOM 535 O O . ALA A 1 70 ? 5.049 13.514 18.557 1.00 77.31 70 ALA A O 1
ATOM 536 N N . THR A 1 71 ? 5.633 15.64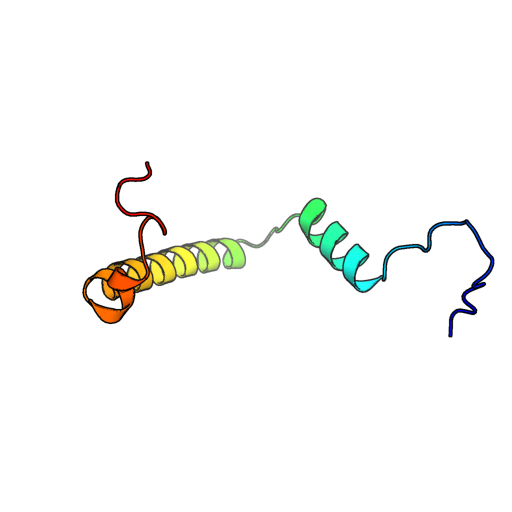6 18.089 1.00 64.06 71 THR A N 1
ATOM 537 C CA . THR A 1 71 ? 4.578 15.941 17.101 1.00 64.06 71 THR A CA 1
ATOM 538 C C . THR A 1 71 ? 5.053 15.663 15.690 1.00 64.06 71 THR A C 1
ATOM 540 O O . THR A 1 71 ? 6.200 16.079 15.402 1.00 64.06 71 THR A O 1
#

Foldseek 3Di:
DDPDPPPDPDDDDDDVVVVVVVCCVPPDDDDDPVVVVVVVVVVVVVVVVVVVCCVPPVSCVVDDDPDPPDD

Sequence (71 aa):
MSNVDIRSAKRADWDQALVDIADYVCDYDIDSELAFETAHYCLMDTLACGFQALDYPACTKLMGPVVPGAT